Protein AF-A0A529MUC4-F1 (afdb_monomer_lite)

Foldseek 3Di:
DDDPPPPVPPDDDPVVVVVVCVVQVVVDDPVVSVVVCVVCVVVVQNDADPVPRHGVSVVCVVCVVVVVVVVVVCVVVCCVPVVVLVVVCVVQPPDPSVVVVVVVVVVVVVDDPVVVVVVCCCVPVVPPVPPD

Secondary structure (DSSP, 8-state):
------GGGSPPPHHHHHHHHHHHTTTS-HHHHHHHHHHHHHTT---EETTTTEEHHHHHHHHHHHHHHHHHHHHHHHHHHHHHHHHHHHHTTTSHHHHHHHHHHHHHHHS-HHHHHHHHHHHHHS-TTT--

Structure (mmCIF, N/CA/C/O backbone):
data_AF-A0A529MUC4-F1
#
_entry.id   AF-A0A529MUC4-F1
#
loop_
_atom_site.group_PDB
_atom_site.id
_atom_site.type_symbol
_atom_site.label_atom_id
_atom_site.label_alt_id
_atom_site.label_comp_id
_atom_site.label_asym_id
_atom_site.label_entity_id
_atom_site.label_seq_id
_atom_site.pdbx_PDB_ins_code
_atom_site.Cartn_x
_atom_site.Cartn_y
_atom_site.Cartn_z
_atom_site.occupancy
_atom_site.B_iso_or_equiv
_atom_site.auth_seq_id
_atom_site.auth_comp_id
_atom_site.auth_asym_id
_atom_site.auth_atom_id
_atom_site.pdbx_PDB_model_num
ATOM 1 N N . ASP A 1 1 ? -11.517 -17.457 -57.008 1.00 37.69 1 ASP A N 1
ATOM 2 C CA . ASP A 1 1 ? -10.315 -17.651 -56.179 1.00 37.69 1 ASP A CA 1
ATOM 3 C C . ASP A 1 1 ? -10.359 -16.834 -54.908 1.00 37.69 1 ASP A C 1
ATOM 5 O O . ASP A 1 1 ? -10.346 -15.609 -54.932 1.00 37.69 1 ASP A O 1
ATOM 9 N N . VAL A 1 2 ? -10.510 -17.554 -53.801 1.00 43.72 2 VAL A N 1
ATOM 10 C CA . VAL A 1 2 ? -10.563 -17.047 -52.429 1.00 43.72 2 VAL A CA 1
ATOM 11 C C . VAL A 1 2 ? -9.131 -16.865 -51.936 1.00 43.72 2 VAL A C 1
ATOM 13 O O . VAL A 1 2 ? -8.343 -17.803 -51.970 1.00 43.72 2 VAL A O 1
ATOM 16 N N . GLY A 1 3 ? -8.792 -15.670 -51.458 1.00 43.59 3 GLY A N 1
ATOM 17 C CA . GLY A 1 3 ? -7.466 -15.399 -50.909 1.00 43.59 3 GLY A CA 1
ATOM 18 C C . GLY A 1 3 ? -7.402 -14.052 -50.209 1.00 43.59 3 GLY A C 1
ATOM 19 O O . GLY A 1 3 ? -6.592 -13.205 -50.573 1.00 43.59 3 GLY A O 1
ATOM 20 N N . SER A 1 4 ? -8.283 -13.839 -49.228 1.00 49.62 4 SER A N 1
ATOM 21 C CA . SER A 1 4 ? -8.147 -12.747 -48.263 1.00 49.62 4 SER A CA 1
ATOM 22 C C . SER A 1 4 ? -6.755 -12.837 -47.628 1.00 49.62 4 SER A C 1
ATOM 24 O O . SER A 1 4 ? -6.507 -13.685 -46.770 1.00 49.62 4 SER A O 1
ATOM 26 N N . LYS A 1 5 ? -5.813 -12.006 -48.095 1.00 55.25 5 LYS A N 1
ATOM 27 C CA . LYS A 1 5 ? -4.517 -11.793 -47.444 1.00 55.25 5 LYS A CA 1
ATOM 28 C C . LYS A 1 5 ? -4.797 -11.109 -46.113 1.00 55.25 5 LYS A C 1
ATOM 30 O O . LYS A 1 5 ? -4.833 -9.885 -46.012 1.00 55.25 5 LYS A O 1
ATOM 35 N N . TYR A 1 6 ? -5.045 -11.930 -45.103 1.00 51.53 6 TYR A N 1
ATOM 36 C CA . TYR A 1 6 ? -5.125 -11.535 -43.710 1.00 51.53 6 TYR A CA 1
ATOM 37 C C . TYR A 1 6 ? -3.884 -10.689 -43.383 1.00 51.53 6 TYR A C 1
ATOM 39 O O . TYR A 1 6 ? -2.763 -11.191 -43.427 1.00 51.53 6 TYR A O 1
ATOM 47 N N . ARG A 1 7 ? -4.052 -9.389 -43.103 1.00 55.12 7 ARG A N 1
ATOM 48 C CA . ARG A 1 7 ? -2.927 -8.469 -42.822 1.00 55.12 7 ARG A CA 1
ATOM 49 C C . ARG A 1 7 ? -2.123 -8.887 -41.585 1.00 55.12 7 ARG A C 1
ATOM 51 O O . ARG A 1 7 ? -0.961 -8.528 -41.485 1.00 55.12 7 ARG A O 1
ATOM 58 N N . GLY A 1 8 ? -2.710 -9.698 -40.699 1.00 59.59 8 GLY A N 1
ATOM 59 C CA . GLY A 1 8 ? -2.010 -10.331 -39.576 1.00 59.59 8 GLY A CA 1
ATOM 60 C C . GLY A 1 8 ? -1.148 -11.548 -39.946 1.00 59.59 8 GLY A C 1
ATOM 61 O O . GLY A 1 8 ? -0.461 -12.069 -39.079 1.00 59.59 8 GLY A O 1
ATOM 62 N N . ALA A 1 9 ? -1.189 -12.018 -41.201 1.00 54.53 9 ALA A N 1
ATOM 63 C CA . ALA A 1 9 ? -0.358 -13.110 -41.724 1.00 54.53 9 ALA A CA 1
ATOM 64 C C . ALA A 1 9 ? 0.822 -12.608 -42.576 1.00 54.53 9 ALA A C 1
ATOM 66 O O . ALA A 1 9 ? 1.691 -13.395 -42.949 1.00 54.53 9 ALA A O 1
ATOM 67 N N . GLN A 1 10 ? 0.879 -11.305 -42.885 1.00 62.59 10 GLN A N 1
ATOM 68 C CA . GLN A 1 10 ? 2.127 -10.687 -43.321 1.00 62.59 10 GLN A CA 1
ATOM 69 C C . GLN A 1 10 ? 3.010 -10.584 -42.080 1.00 62.59 10 GLN A C 1
ATOM 71 O O . GLN A 1 10 ? 2.753 -9.766 -41.201 1.00 62.59 10 GLN A O 1
ATOM 76 N N . GLY A 1 11 ? 3.992 -11.482 -41.979 1.00 64.56 11 GLY A N 1
ATOM 77 C CA . GLY A 1 11 ? 4.996 -11.421 -40.924 1.00 64.56 11 GLY A CA 1
ATOM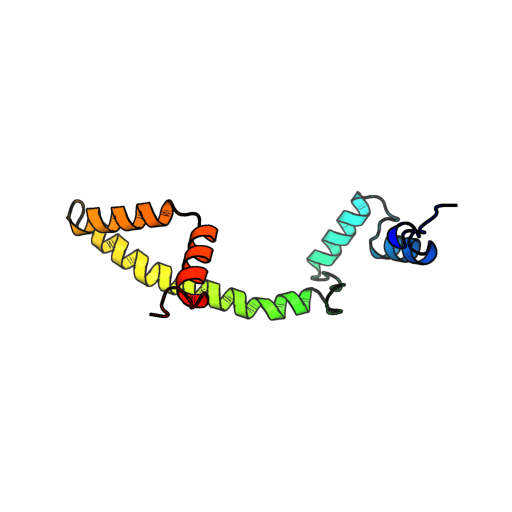 78 C C . GLY A 1 11 ? 5.606 -10.021 -40.844 1.00 64.56 11 GLY A C 1
ATOM 79 O O . GLY A 1 11 ? 5.696 -9.315 -41.851 1.00 64.56 11 GLY A O 1
ATOM 80 N N . LEU A 1 12 ? 5.990 -9.618 -39.632 1.00 70.38 12 LEU A N 1
ATOM 81 C CA . LEU A 1 12 ? 6.760 -8.395 -39.422 1.00 70.38 12 LEU A CA 1
ATOM 82 C C . LEU A 1 12 ? 7.995 -8.406 -40.337 1.00 70.38 12 LEU A C 1
ATOM 84 O O . LEU A 1 12 ? 8.560 -9.469 -40.599 1.00 70.38 12 LEU A O 1
ATOM 88 N N . ASP A 1 13 ? 8.398 -7.232 -40.822 1.00 81.75 13 ASP A N 1
ATOM 89 C CA . ASP A 1 13 ? 9.584 -7.079 -41.666 1.00 81.75 13 ASP A CA 1
ATOM 90 C C . ASP A 1 13 ? 10.796 -7.787 -41.016 1.00 81.75 13 ASP A C 1
ATOM 92 O O . ASP A 1 13 ? 11.089 -7.516 -39.846 1.00 81.75 13 ASP A O 1
ATOM 96 N N . PRO A 1 14 ? 11.493 -8.712 -41.707 1.00 81.56 14 PRO A N 1
ATOM 97 C CA . PRO A 1 14 ? 12.628 -9.436 -41.137 1.00 81.56 14 PRO A CA 1
ATOM 98 C C . PRO A 1 14 ? 13.718 -8.531 -40.548 1.00 81.56 14 PRO A C 1
ATOM 100 O O . PRO A 1 14 ? 14.375 -8.916 -39.578 1.00 81.56 14 PRO A O 1
ATOM 103 N N . GLU A 1 15 ? 13.908 -7.324 -41.087 1.00 82.06 15 GLU A N 1
ATOM 104 C CA . GLU A 1 15 ? 14.829 -6.339 -40.504 1.00 82.06 15 GLU A CA 1
ATOM 105 C C . GLU A 1 15 ? 14.322 -5.793 -39.165 1.00 82.06 15 GLU A C 1
ATOM 107 O O . GLU A 1 15 ? 15.094 -5.646 -38.212 1.00 82.06 15 GLU A O 1
ATOM 112 N N . PHE A 1 16 ? 13.015 -5.556 -39.055 1.00 79.56 16 PHE A N 1
ATOM 113 C CA . PHE A 1 16 ? 12.375 -5.141 -37.812 1.00 79.56 16 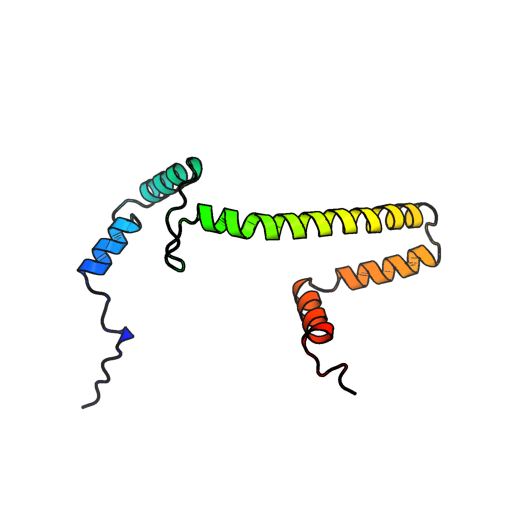PHE A CA 1
ATOM 114 C C . PHE A 1 16 ? 12.448 -6.240 -36.746 1.00 79.56 16 PHE A C 1
ATOM 116 O O . PHE A 1 16 ? 12.764 -5.947 -35.594 1.00 79.56 16 PHE A O 1
ATOM 123 N N . ILE A 1 17 ? 12.256 -7.507 -37.129 1.00 81.56 17 ILE A N 1
ATOM 124 C CA . ILE A 1 17 ? 12.414 -8.656 -36.223 1.00 81.56 17 ILE A CA 1
ATOM 125 C C . ILE A 1 17 ? 13.844 -8.716 -35.679 1.00 81.56 17 ILE A C 1
ATOM 127 O O . ILE A 1 17 ? 14.022 -8.748 -34.466 1.00 81.56 17 ILE A O 1
ATOM 131 N N . LYS A 1 18 ? 14.869 -8.631 -36.538 1.00 83.69 18 LYS A N 1
ATOM 132 C CA . LYS A 1 18 ? 16.277 -8.625 -36.096 1.00 83.69 18 LYS A CA 1
ATOM 133 C C . LYS A 1 18 ? 16.604 -7.454 -35.171 1.00 83.69 18 LYS A C 1
ATOM 135 O O . LYS A 1 18 ? 17.392 -7.594 -34.234 1.00 83.69 18 LYS A O 1
ATOM 140 N N . LYS A 1 19 ? 16.006 -6.286 -35.421 1.00 82.44 19 LYS A N 1
ATOM 141 C CA . LYS A 1 19 ? 16.155 -5.114 -34.553 1.00 82.44 19 LYS A CA 1
ATOM 142 C C . LYS A 1 19 ? 15.554 -5.372 -33.168 1.00 82.44 19 LYS A C 1
ATOM 144 O O . LYS A 1 19 ? 16.210 -5.068 -32.174 1.00 82.44 19 LYS A O 1
ATOM 149 N N . LEU A 1 20 ? 14.364 -5.971 -33.103 1.00 79.38 20 LEU A N 1
ATOM 150 C CA . LEU A 1 20 ? 13.720 -6.357 -31.845 1.00 79.38 20 LEU A CA 1
ATOM 151 C C . LEU A 1 20 ? 14.504 -7.456 -31.121 1.00 79.38 20 LEU A C 1
ATOM 153 O O . LEU A 1 20 ? 14.727 -7.344 -29.920 1.00 79.38 20 LEU A O 1
ATOM 157 N N . GLU A 1 21 ? 14.979 -8.481 -31.830 1.00 84.12 21 GLU A N 1
ATOM 158 C CA . GLU A 1 21 ? 15.791 -9.559 -31.251 1.00 84.12 21 GLU A CA 1
ATOM 159 C C . GLU A 1 21 ? 17.018 -9.007 -30.531 1.00 84.12 21 GLU A C 1
ATOM 161 O O . GLU A 1 21 ? 17.263 -9.351 -29.376 1.00 84.12 21 GLU A O 1
ATOM 166 N N . LYS A 1 22 ? 17.728 -8.071 -31.166 1.00 83.44 22 LYS A N 1
ATOM 167 C CA . LYS A 1 22 ? 18.888 -7.404 -30.571 1.00 83.44 22 LYS A CA 1
ATOM 168 C C . LYS A 1 22 ? 18.511 -6.465 -29.421 1.00 83.44 22 LYS A C 1
ATOM 170 O O . LYS A 1 22 ? 19.236 -6.388 -28.433 1.00 83.44 22 LYS A O 1
ATOM 175 N N . GLN A 1 23 ? 17.390 -5.751 -29.532 1.00 77.94 23 GLN A N 1
ATOM 176 C CA . GLN A 1 23 ? 16.906 -4.838 -28.490 1.00 77.94 23 GLN A CA 1
ATOM 177 C C . GLN A 1 23 ? 16.493 -5.584 -27.213 1.00 77.94 23 GLN A C 1
ATOM 179 O O . GLN A 1 23 ? 16.774 -5.120 -26.112 1.00 77.94 23 GLN A O 1
ATOM 184 N N . PHE A 1 24 ? 15.870 -6.755 -27.349 1.00 78.50 24 PHE A N 1
ATOM 185 C CA . PHE A 1 24 ? 15.456 -7.594 -26.223 1.00 78.50 24 PHE A CA 1
ATOM 186 C C . PHE A 1 24 ? 16.532 -8.588 -25.768 1.00 78.50 24 PHE A C 1
ATOM 188 O O . PHE A 1 24 ? 16.326 -9.299 -24.784 1.00 78.50 24 PHE A O 1
ATOM 195 N N . GLY A 1 25 ? 17.676 -8.660 -26.454 1.00 82.31 25 GLY A N 1
ATOM 196 C CA . GLY A 1 25 ? 18.724 -9.630 -26.147 1.00 82.31 25 GLY A CA 1
ATOM 197 C C . GLY A 1 25 ? 18.305 -11.077 -26.433 1.00 82.31 25 GLY A C 1
ATOM 198 O O . GLY A 1 25 ? 18.786 -11.992 -25.764 1.00 82.31 25 GLY A O 1
ATOM 199 N N . PHE A 1 26 ? 17.365 -11.294 -27.361 1.00 86.25 26 PHE A N 1
ATOM 200 C CA . PHE A 1 26 ? 16.963 -12.625 -27.836 1.00 86.25 26 PHE A CA 1
ATOM 201 C C . PHE A 1 26 ? 18.042 -13.286 -28.705 1.00 86.25 26 PHE A C 1
ATOM 203 O O . PHE A 1 26 ? 17.986 -14.491 -28.926 1.00 86.25 26 PHE A O 1
ATOM 210 N N . ASP A 1 27 ? 19.043 -12.519 -29.136 1.00 87.62 27 ASP A N 1
ATOM 211 C CA . ASP A 1 27 ? 20.260 -12.990 -29.796 1.00 87.62 27 ASP A CA 1
ATOM 212 C C . ASP A 1 27 ? 21.258 -13.669 -28.837 1.00 87.62 27 ASP A C 1
ATOM 214 O O . ASP A 1 27 ? 22.211 -14.299 -29.293 1.00 87.62 27 ASP A O 1
ATOM 218 N N . LYS A 1 28 ? 21.054 -13.560 -27.516 1.00 87.62 28 LYS A N 1
ATOM 219 C CA . LYS A 1 28 ? 21.986 -14.046 -26.487 1.00 87.62 28 LYS A CA 1
ATOM 220 C C . LYS A 1 28 ? 21.428 -15.234 -25.696 1.00 87.62 28 LYS A C 1
ATOM 222 O O . LYS A 1 28 ? 20.208 -15.371 -25.563 1.00 87.62 28 LYS A O 1
ATOM 227 N N . PRO A 1 29 ? 22.299 -16.076 -25.102 1.00 93.12 29 PRO A N 1
ATOM 228 C CA . PRO A 1 29 ? 21.876 -17.141 -24.201 1.00 93.12 29 PRO A CA 1
ATOM 229 C C . PRO A 1 29 ? 20.966 -16.624 -23.069 1.00 93.12 29 PRO A C 1
ATOM 231 O O . PRO A 1 29 ? 21.220 -15.545 -22.523 1.00 93.12 29 PRO A O 1
ATOM 234 N N . PRO A 1 30 ? 19.944 -17.393 -22.639 1.00 89.50 30 PRO A N 1
ATOM 235 C CA . PRO A 1 30 ? 18.981 -16.939 -21.632 1.00 89.50 30 PRO A CA 1
ATOM 236 C C . PRO A 1 30 ? 19.613 -16.453 -20.321 1.00 89.50 30 PRO A C 1
ATOM 238 O O . PRO A 1 30 ? 19.137 -15.485 -19.728 1.00 89.50 30 PRO A O 1
ATOM 241 N N . LEU A 1 31 ? 20.699 -17.100 -19.884 1.00 92.50 31 LEU A N 1
ATOM 242 C CA . LEU A 1 31 ? 21.418 -16.736 -18.662 1.00 92.50 31 LEU A CA 1
ATOM 243 C C . LEU A 1 31 ? 22.124 -15.383 -18.782 1.00 92.50 31 LEU A C 1
ATOM 245 O O . LEU A 1 31 ? 22.073 -14.587 -17.849 1.00 92.50 31 LEU A O 1
ATOM 249 N N . GLU A 1 32 ? 22.727 -15.089 -19.935 1.00 91.00 32 GLU A N 1
ATOM 250 C CA . GLU A 1 32 ? 23.348 -13.787 -20.185 1.00 91.00 32 GLU A CA 1
ATOM 251 C C . GLU A 1 32 ? 22.293 -12.681 -20.220 1.00 91.00 32 GLU A C 1
ATOM 253 O O . GLU A 1 32 ? 22.473 -11.641 -19.587 1.00 91.00 32 GLU A O 1
ATOM 258 N N . ARG A 1 33 ? 21.155 -12.925 -20.889 1.00 90.44 33 ARG A N 1
ATOM 259 C CA . ARG A 1 33 ? 20.011 -11.998 -20.916 1.00 90.44 33 ARG A CA 1
ATOM 260 C C . ARG A 1 33 ? 19.504 -11.685 -19.514 1.00 90.44 33 ARG A C 1
ATOM 262 O O . ARG A 1 33 ? 19.300 -10.521 -19.178 1.00 90.44 33 ARG A O 1
ATOM 269 N N . PHE A 1 34 ? 19.328 -12.715 -18.691 1.00 90.25 34 PHE A N 1
ATOM 270 C CA . PHE A 1 34 ? 18.901 -12.554 -17.306 1.00 90.25 34 PHE A CA 1
ATOM 271 C C . PHE A 1 34 ? 19.941 -11.797 -16.469 1.00 90.25 34 PHE A C 1
ATOM 273 O O . PHE A 1 34 ? 19.580 -10.888 -15.725 1.00 90.25 34 PHE A O 1
ATOM 280 N N . GLY A 1 35 ? 21.228 -12.114 -16.633 1.00 93.62 35 GLY A N 1
ATOM 281 C CA . GLY A 1 35 ? 22.322 -11.415 -15.962 1.00 93.62 35 GLY A CA 1
ATOM 282 C C . GLY A 1 35 ? 22.366 -9.925 -16.307 1.00 93.62 35 GLY A C 1
ATOM 283 O O . GLY A 1 35 ? 22.449 -9.094 -15.406 1.00 93.62 35 GLY A O 1
ATOM 284 N N . MET A 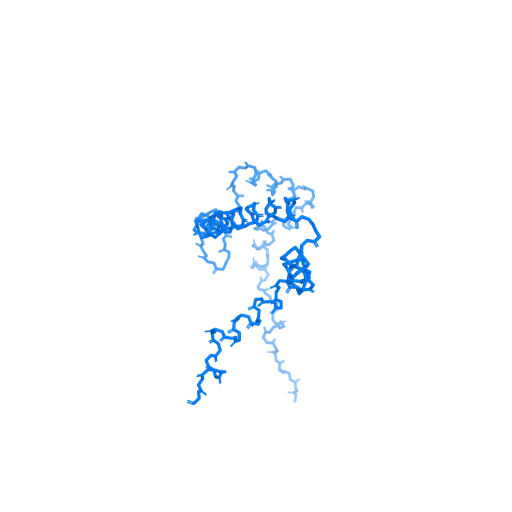1 36 ? 22.231 -9.570 -17.589 1.00 88.69 36 MET A N 1
ATOM 285 C CA . MET A 1 36 ? 22.153 -8.168 -18.021 1.00 88.69 36 MET A CA 1
ATOM 286 C C . MET A 1 36 ? 20.900 -7.468 -17.486 1.00 88.69 36 MET A C 1
ATOM 288 O O . MET A 1 36 ? 20.999 -6.337 -17.023 1.00 88.69 36 MET A O 1
ATOM 292 N N . MET A 1 37 ? 19.739 -8.133 -17.492 1.00 89.00 37 MET A N 1
ATOM 293 C CA . MET A 1 37 ? 18.509 -7.580 -16.914 1.00 89.00 37 MET A CA 1
ATOM 294 C C . MET A 1 37 ? 18.706 -7.239 -15.434 1.00 89.00 37 MET A C 1
ATOM 296 O O . MET A 1 37 ? 18.409 -6.126 -15.008 1.00 89.00 37 MET A O 1
ATOM 300 N N . LEU A 1 38 ? 19.253 -8.174 -14.655 1.00 91.62 38 LEU A N 1
ATOM 301 C CA . LEU A 1 38 ? 19.506 -7.965 -13.233 1.00 91.62 38 LEU A CA 1
ATOM 302 C C . LEU A 1 38 ? 20.518 -6.832 -13.003 1.00 91.62 38 LEU A C 1
ATOM 304 O O . LEU A 1 38 ? 20.323 -5.987 -12.133 1.00 91.62 38 LEU A O 1
ATOM 308 N N . TRP A 1 39 ? 21.576 -6.787 -13.814 1.00 92.94 39 TRP A N 1
ATOM 309 C CA . TRP A 1 39 ? 22.603 -5.748 -13.771 1.00 92.94 39 TRP A CA 1
ATOM 310 C C . TRP A 1 39 ? 22.058 -4.347 -14.061 1.00 92.94 39 TRP A C 1
ATOM 312 O O . TRP A 1 39 ? 22.476 -3.380 -13.421 1.00 92.94 39 TRP A O 1
ATOM 322 N N . ASN A 1 40 ? 21.114 -4.236 -14.995 1.00 89.06 40 ASN A N 1
ATOM 323 C CA . ASN A 1 40 ? 20.441 -2.983 -15.323 1.00 89.06 40 ASN A CA 1
ATOM 324 C C . ASN A 1 40 ? 19.485 -2.571 -14.193 1.00 89.06 40 ASN A C 1
ATOM 326 O O . ASN A 1 40 ? 19.557 -1.443 -13.711 1.00 89.06 40 ASN A O 1
ATOM 330 N N . TYR A 1 41 ? 18.695 -3.507 -13.657 1.00 89.88 41 TYR A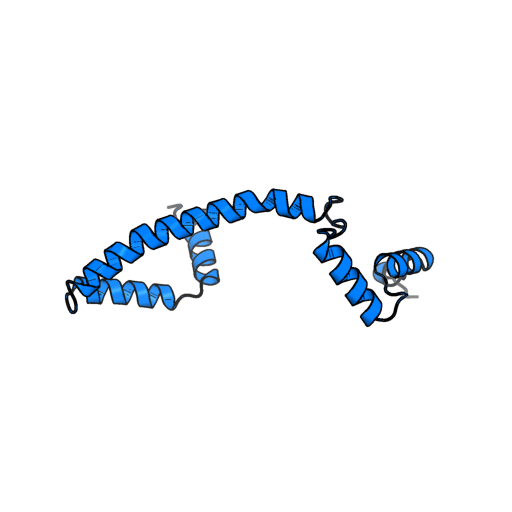 N 1
ATOM 331 C CA . TYR A 1 41 ? 17.768 -3.236 -12.551 1.00 89.88 41 TYR A CA 1
ATOM 332 C C . TYR A 1 41 ? 18.470 -2.770 -11.274 1.00 89.88 41 TYR A C 1
ATOM 334 O O . TYR A 1 41 ? 17.992 -1.847 -10.619 1.00 89.88 41 TYR A O 1
ATOM 342 N N . ILE A 1 42 ? 19.625 -3.350 -10.931 1.00 92.00 42 ILE A N 1
ATOM 343 C CA . ILE A 1 42 ? 20.418 -2.919 -9.765 1.00 92.00 42 ILE A CA 1
ATOM 344 C C . ILE A 1 42 ? 20.923 -1.475 -9.928 1.00 92.00 42 ILE A C 1
ATOM 346 O O . ILE A 1 42 ? 21.102 -0.770 -8.939 1.00 92.00 42 ILE A O 1
ATOM 350 N N . ARG A 1 43 ? 21.117 -1.006 -11.166 1.00 90.62 43 ARG A N 1
ATOM 351 C CA . ARG A 1 43 ? 21.455 0.393 -11.469 1.00 90.62 43 ARG A CA 1
ATOM 352 C C . ARG A 1 43 ? 20.248 1.298 -11.671 1.00 90.62 43 ARG A C 1
ATOM 354 O O . ARG A 1 43 ? 20.430 2.443 -12.073 1.00 90.62 43 ARG A O 1
ATOM 361 N N . PHE A 1 44 ? 19.045 0.803 -11.392 1.00 87.69 44 PHE A N 1
ATOM 362 C CA . PHE A 1 44 ? 17.791 1.508 -11.649 1.00 87.69 44 PHE A CA 1
ATOM 363 C C . PHE A 1 44 ? 17.557 1.823 -13.134 1.00 87.69 44 PHE A C 1
ATOM 365 O O . PHE A 1 44 ? 16.766 2.702 -13.466 1.00 87.69 44 PHE A O 1
ATOM 372 N N . ASP A 1 45 ? 18.207 1.087 -14.035 1.00 86.38 45 ASP A N 1
ATOM 373 C CA . ASP A 1 45 ? 17.922 1.137 -15.461 1.00 86.38 45 ASP A CA 1
ATOM 374 C C . ASP A 1 45 ? 16.873 0.073 -15.801 1.00 86.38 45 ASP A C 1
ATOM 376 O O . ASP A 1 45 ? 17.159 -1.117 -15.950 1.00 86.38 45 ASP A O 1
ATOM 380 N N . PHE A 1 46 ? 15.623 0.518 -15.863 1.00 85.69 46 PHE A N 1
ATOM 381 C CA . PHE A 1 46 ? 14.472 -0.314 -16.211 1.00 85.69 46 PHE A CA 1
ATOM 382 C C . PHE A 1 46 ? 14.117 -0.228 -17.704 1.00 85.69 46 PHE A C 1
ATOM 384 O O . PHE A 1 46 ? 13.154 -0.862 -18.138 1.00 85.69 46 PHE A O 1
ATOM 391 N N . GLY A 1 47 ? 14.876 0.549 -18.484 1.00 82.88 47 GLY A N 1
ATOM 392 C CA . GLY A 1 47 ? 14.580 0.856 -19.878 1.00 82.88 47 GLY A CA 1
ATOM 393 C C . GLY A 1 47 ? 13.368 1.773 -20.078 1.00 82.88 47 GLY A C 1
ATOM 394 O O . GLY A 1 47 ? 12.868 2.424 -19.151 1.00 82.88 47 GLY A O 1
ATOM 395 N N . ASP A 1 48 ? 12.895 1.806 -21.323 1.00 79.94 48 ASP A N 1
ATOM 396 C CA . ASP A 1 48 ? 11.812 2.675 -21.778 1.00 79.94 48 ASP A CA 1
ATOM 397 C C . ASP A 1 48 ? 10.475 1.937 -21.910 1.00 79.94 48 ASP A C 1
ATOM 399 O O . ASP A 1 48 ? 10.393 0.759 -22.270 1.00 79.94 48 ASP A O 1
ATOM 403 N N . SER A 1 49 ? 9.389 2.648 -21.618 1.00 73.88 49 SER A N 1
ATOM 404 C CA . SER A 1 49 ? 8.030 2.157 -21.792 1.00 73.88 49 SER A CA 1
ATOM 405 C C . SER A 1 49 ? 7.608 2.271 -23.254 1.00 73.88 49 SER A C 1
ATOM 407 O O . SER A 1 49 ? 7.286 3.358 -23.720 1.00 73.88 49 SER A O 1
ATOM 409 N N . TYR A 1 50 ? 7.490 1.139 -23.949 1.00 62.47 50 TYR A N 1
ATOM 410 C CA . TYR A 1 50 ? 7.008 1.076 -25.340 1.00 62.47 50 TYR A CA 1
ATOM 411 C C . TYR A 1 50 ? 5.613 1.685 -25.573 1.00 62.47 50 TYR A C 1
ATOM 413 O O . TYR A 1 50 ? 5.268 2.012 -26.701 1.00 62.47 50 TYR A O 1
ATOM 421 N N . PHE A 1 51 ? 4.787 1.795 -24.527 1.00 63.50 51 PHE A N 1
ATOM 422 C CA . PHE A 1 51 ? 3.423 2.328 -24.628 1.00 63.50 51 PHE A CA 1
ATOM 423 C C . PHE A 1 51 ? 3.326 3.827 -24.354 1.00 63.50 51 PHE A C 1
ATOM 425 O O . PHE A 1 51 ? 2.302 4.432 -24.662 1.00 63.50 51 PHE A O 1
ATOM 432 N N . ARG A 1 52 ? 4.332 4.409 -23.694 1.00 62.22 52 ARG A N 1
ATOM 433 C CA . ARG A 1 52 ? 4.294 5.807 -23.247 1.00 62.22 52 ARG A CA 1
ATOM 434 C C . ARG A 1 52 ? 5.516 6.621 -23.676 1.00 62.22 52 ARG A C 1
ATOM 436 O O . ARG A 1 52 ? 5.564 7.791 -23.323 1.00 62.22 52 ARG A O 1
ATOM 443 N N . ASP A 1 53 ? 6.476 6.017 -24.383 1.00 72.00 53 ASP A N 1
ATOM 444 C CA . ASP A 1 53 ? 7.736 6.628 -24.840 1.00 72.00 53 ASP A CA 1
ATOM 445 C C . ASP A 1 53 ? 8.486 7.406 -23.737 1.00 72.00 53 ASP A C 1
ATOM 447 O O . ASP A 1 53 ? 9.158 8.405 -23.983 1.00 72.00 53 ASP A O 1
ATOM 451 N N . ILE A 1 54 ? 8.362 6.946 -22.489 1.00 77.56 54 ILE A N 1
ATOM 452 C CA . ILE A 1 54 ? 9.043 7.499 -21.312 1.00 77.56 54 ILE A CA 1
ATOM 453 C C . ILE A 1 54 ? 9.786 6.392 -20.577 1.00 77.56 54 ILE A C 1
ATOM 455 O O . ILE A 1 54 ? 9.346 5.238 -20.583 1.00 77.56 54 ILE A O 1
ATOM 459 N N . SER A 1 55 ? 10.869 6.748 -19.884 1.00 85.31 55 SER A N 1
ATOM 460 C CA . SER A 1 55 ? 11.583 5.792 -19.039 1.00 85.31 55 SER A CA 1
ATOM 461 C C . SER A 1 55 ? 10.646 5.191 -17.986 1.00 85.31 55 SER A C 1
ATOM 463 O O . SER A 1 55 ? 9.790 5.869 -17.403 1.00 85.31 55 SER A O 1
ATOM 465 N N . VAL A 1 56 ? 10.797 3.893 -17.724 1.00 85.19 56 VAL A N 1
ATOM 466 C CA . VAL A 1 56 ? 9.969 3.176 -16.741 1.00 85.19 56 VAL A CA 1
ATOM 467 C C . VAL A 1 56 ? 10.153 3.769 -15.342 1.00 85.19 56 VAL A C 1
ATOM 469 O O . VAL A 1 56 ? 9.190 3.857 -14.583 1.00 85.19 56 VAL A O 1
ATOM 472 N N . LEU A 1 57 ? 11.356 4.253 -15.022 1.00 86.56 57 LEU A N 1
ATOM 473 C CA . LEU A 1 57 ? 11.642 4.949 -13.766 1.00 86.56 57 LEU A CA 1
ATOM 474 C C . LEU A 1 57 ? 10.759 6.198 -13.614 1.00 86.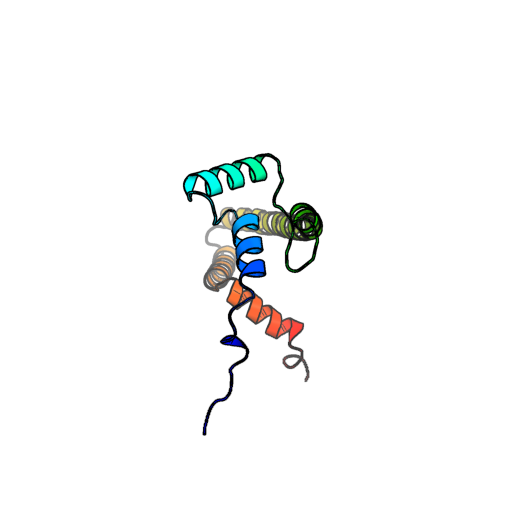56 57 LEU A C 1
ATOM 476 O O . LEU A 1 57 ? 10.106 6.364 -12.584 1.00 86.56 57 LEU A O 1
ATOM 480 N N . ASN A 1 58 ? 10.665 7.035 -14.651 1.00 86.50 58 ASN A N 1
ATOM 481 C CA . ASN A 1 58 ? 9.814 8.225 -14.617 1.00 86.50 58 ASN A CA 1
ATOM 482 C C . ASN A 1 58 ? 8.339 7.855 -14.425 1.00 86.50 58 ASN A C 1
ATOM 484 O O . ASN A 1 58 ? 7.654 8.481 -13.620 1.00 86.50 58 ASN A O 1
ATOM 488 N N . LEU A 1 59 ? 7.868 6.794 -15.089 1.00 86.81 59 LEU A N 1
ATOM 489 C CA . LEU A 1 59 ? 6.506 6.296 -14.899 1.00 86.81 59 LEU A CA 1
ATOM 490 C C . LEU A 1 59 ? 6.259 5.823 -13.456 1.00 86.81 59 LEU A C 1
ATOM 492 O O . LEU A 1 59 ? 5.201 6.099 -12.892 1.00 86.81 59 LEU A O 1
ATOM 496 N N . ILE A 1 60 ? 7.223 5.129 -12.841 1.00 88.44 60 ILE A N 1
ATOM 497 C CA . ILE A 1 60 ? 7.136 4.709 -11.435 1.00 88.44 60 ILE A CA 1
ATOM 498 C C . ILE A 1 60 ? 7.039 5.937 -10.531 1.00 88.44 60 ILE A C 1
ATOM 500 O O . ILE A 1 60 ? 6.135 6.002 -9.700 1.00 88.44 60 ILE A O 1
ATOM 504 N N . LEU A 1 61 ? 7.923 6.922 -10.709 1.00 90.31 61 LEU A N 1
ATOM 505 C CA . LEU A 1 61 ? 7.914 8.157 -9.920 1.00 90.31 61 LEU A CA 1
ATOM 506 C C . LEU A 1 61 ? 6.613 8.942 -10.081 1.00 90.31 61 LEU A C 1
ATOM 508 O O . LEU A 1 61 ? 6.128 9.507 -9.109 1.00 90.31 61 LEU A O 1
ATOM 512 N N . GLU A 1 62 ? 6.010 8.942 -11.265 1.00 90.75 62 GLU A N 1
ATOM 513 C CA . GLU A 1 62 ? 4.729 9.606 -11.507 1.00 90.75 62 GLU A CA 1
ATOM 514 C C . GLU A 1 62 ? 3.572 8.934 -10.744 1.00 90.75 62 GLU A C 1
ATOM 516 O O . GLU A 1 62 ? 2.685 9.608 -10.219 1.00 90.75 62 GLU A O 1
ATOM 521 N N . LYS A 1 63 ? 3.563 7.597 -10.647 1.00 90.50 63 LYS A N 1
ATOM 522 C CA . LYS A 1 63 ? 2.491 6.836 -9.969 1.00 90.50 63 LYS A CA 1
ATOM 523 C C . LYS A 1 63 ? 2.735 6.625 -8.472 1.00 90.50 63 LYS A C 1
ATOM 525 O O . LYS A 1 63 ? 1.798 6.309 -7.730 1.00 90.50 63 LYS A O 1
ATOM 530 N N . MET A 1 64 ? 3.969 6.810 -8.014 1.00 94.56 64 MET A N 1
ATOM 531 C CA . MET A 1 64 ? 4.372 6.587 -6.628 1.00 94.56 64 MET A CA 1
ATOM 532 C C . MET A 1 64 ? 3.624 7.491 -5.625 1.00 94.56 64 MET A C 1
ATOM 534 O O . MET A 1 64 ? 3.098 6.937 -4.658 1.00 94.56 64 MET A O 1
ATOM 538 N N . PRO A 1 65 ? 3.463 8.818 -5.831 1.00 94.19 65 PRO A N 1
ATOM 539 C CA . PRO A 1 65 ? 2.741 9.685 -4.895 1.00 94.19 65 PRO A CA 1
ATOM 540 C C . PRO A 1 65 ? 1.288 9.262 -4.678 1.00 94.19 65 PRO A C 1
ATOM 542 O O . PRO A 1 65 ? 0.800 9.265 -3.548 1.00 94.19 65 PRO A O 1
ATOM 545 N N . VAL A 1 66 ? 0.609 8.838 -5.748 1.00 95.19 66 VAL A N 1
ATOM 546 C CA . VAL A 1 66 ? -0.774 8.348 -5.670 1.00 95.19 66 VAL A CA 1
ATOM 547 C C . VAL A 1 66 ? -0.834 7.108 -4.781 1.00 95.19 66 VAL A C 1
ATOM 549 O O . VAL A 1 66 ? -1.621 7.061 -3.839 1.00 95.19 66 VAL A O 1
ATOM 552 N N . SER A 1 67 ? 0.062 6.147 -5.009 1.00 95.88 67 SER A N 1
ATOM 553 C CA . SER A 1 67 ? 0.106 4.899 -4.238 1.00 95.88 67 SER A CA 1
ATOM 554 C C . SER A 1 67 ? 0.443 5.141 -2.763 1.00 95.88 67 SER A C 1
ATOM 556 O O . SER A 1 67 ? -0.223 4.599 -1.882 1.00 95.88 67 SER A O 1
ATOM 558 N N . ILE A 1 68 ? 1.434 5.997 -2.486 1.00 96.88 68 ILE A N 1
ATOM 559 C CA . ILE A 1 68 ? 1.834 6.365 -1.121 1.00 96.88 68 ILE A CA 1
ATOM 560 C C . ILE A 1 68 ? 0.688 7.059 -0.392 1.00 96.88 68 ILE A C 1
ATOM 562 O O . ILE A 1 68 ? 0.405 6.705 0.748 1.00 96.88 68 ILE A O 1
ATOM 566 N N . SER A 1 69 ? 0.009 8.018 -1.027 1.00 96.69 69 SER A N 1
ATOM 567 C CA . SER A 1 69 ? -1.091 8.742 -0.383 1.00 96.69 69 SER A CA 1
ATOM 568 C C . SER A 1 69 ? -2.234 7.805 0.017 1.00 96.69 69 SER A C 1
ATOM 570 O O . SER A 1 69 ? -2.692 7.853 1.157 1.00 96.69 69 SER A O 1
ATOM 572 N N . ILE A 1 70 ? -2.639 6.895 -0.875 1.00 96.44 70 ILE A N 1
ATOM 573 C CA . ILE A 1 70 ? -3.678 5.897 -0.599 1.00 96.44 70 ILE A CA 1
ATOM 574 C C . ILE A 1 70 ? -3.228 4.962 0.527 1.00 96.44 70 ILE A C 1
ATOM 576 O O . ILE A 1 70 ? -3.969 4.757 1.486 1.00 96.44 70 ILE A O 1
ATOM 580 N N . GLY A 1 71 ? -2.004 4.434 0.452 1.00 96.00 71 GLY A N 1
ATOM 581 C CA . GLY A 1 71 ? -1.456 3.554 1.484 1.00 96.00 71 GLY A CA 1
ATOM 582 C C . GLY A 1 71 ? -1.369 4.231 2.853 1.00 96.00 71 GLY A C 1
ATOM 583 O O . GLY A 1 71 ? -1.720 3.623 3.865 1.00 96.00 71 GLY A O 1
ATOM 584 N N . LEU A 1 72 ? -0.974 5.505 2.891 1.00 97.75 72 LEU A N 1
ATOM 585 C CA . LEU A 1 72 ? -0.897 6.295 4.116 1.00 97.75 72 LEU A CA 1
ATOM 586 C C . LEU A 1 72 ? -2.285 6.499 4.728 1.00 97.75 72 LEU A C 1
ATOM 588 O O . LEU A 1 72 ? -2.462 6.241 5.916 1.00 97.75 72 LEU A O 1
ATOM 592 N N . TRP A 1 73 ? -3.280 6.896 3.931 1.00 97.06 73 TRP A N 1
ATOM 593 C CA . TRP A 1 73 ? -4.652 7.074 4.414 1.00 97.06 73 TRP A CA 1
ATOM 594 C C . TRP A 1 73 ? -5.276 5.769 4.898 1.00 97.06 73 TRP A C 1
ATOM 596 O O . TRP A 1 73 ? -5.870 5.748 5.975 1.00 97.06 73 TRP A O 1
ATOM 606 N N . ILE A 1 74 ? -5.096 4.671 4.157 1.00 96.62 74 ILE A N 1
ATOM 607 C CA . ILE A 1 74 ? -5.549 3.342 4.582 1.00 96.62 74 ILE A CA 1
ATOM 608 C C . ILE A 1 74 ? -4.903 2.975 5.913 1.00 96.62 74 ILE A C 1
ATOM 610 O O . ILE A 1 74 ? -5.607 2.555 6.826 1.00 96.62 74 ILE A O 1
ATOM 614 N N . THR A 1 75 ? -3.590 3.164 6.051 1.00 97.19 75 THR A N 1
ATOM 615 C CA . THR A 1 75 ? -2.867 2.855 7.290 1.00 97.19 75 THR A CA 1
ATOM 616 C C . THR A 1 75 ? -3.402 3.690 8.449 1.00 97.19 75 THR A C 1
ATOM 618 O O . THR A 1 75 ? -3.802 3.138 9.470 1.00 97.19 75 THR A O 1
ATOM 621 N N . LEU A 1 76 ? -3.492 5.011 8.289 1.00 97.88 76 LEU A N 1
ATOM 622 C CA . LEU A 1 76 ? -3.970 5.904 9.343 1.00 97.88 76 LEU A CA 1
ATOM 623 C C . LEU A 1 76 ? -5.394 5.558 9.783 1.00 97.88 76 LEU A C 1
ATOM 625 O O . LEU A 1 76 ? -5.629 5.359 10.972 1.00 97.88 76 LEU A O 1
ATOM 629 N N . LEU A 1 77 ? -6.331 5.427 8.840 1.00 97.38 77 LEU A N 1
ATOM 630 C CA . LEU A 1 77 ? -7.724 5.104 9.150 1.00 97.38 77 LEU A CA 1
ATOM 631 C C . LEU A 1 77 ? -7.863 3.704 9.753 1.00 97.38 77 LEU A C 1
ATOM 633 O O . LEU A 1 77 ? -8.594 3.529 10.726 1.00 97.38 77 LEU A O 1
ATOM 637 N N . SER A 1 78 ? -7.130 2.718 9.230 1.00 96.12 78 SER A N 1
ATOM 638 C CA . SER A 1 78 ? -7.176 1.348 9.746 1.00 96.12 78 SER A CA 1
ATOM 639 C C . SER A 1 78 ? -6.727 1.294 11.196 1.00 96.12 78 SER A C 1
ATOM 641 O O . SER A 1 78 ? -7.414 0.689 12.011 1.00 96.12 78 SER A O 1
ATOM 643 N N . TYR A 1 79 ? -5.620 1.948 11.547 1.00 97.25 79 TYR A N 1
ATOM 644 C CA . TYR A 1 79 ? -5.126 1.964 12.924 1.00 97.25 79 TYR A CA 1
ATOM 645 C C . TYR A 1 79 ? -6.040 2.783 13.836 1.00 97.25 79 TYR A C 1
ATOM 647 O O . TYR A 1 79 ? -6.380 2.326 14.926 1.00 97.25 79 TYR A O 1
ATOM 655 N N . LEU A 1 80 ? -6.493 3.951 13.372 1.00 97.69 80 LEU A N 1
ATOM 656 C CA . LEU A 1 80 ? -7.370 4.835 14.136 1.00 97.69 80 LEU A CA 1
ATOM 657 C C . LEU A 1 80 ? -8.712 4.178 14.477 1.00 97.69 80 LEU A C 1
ATOM 659 O O . LEU A 1 80 ? -9.257 4.440 15.542 1.00 97.69 80 LEU A O 1
ATOM 663 N N . ILE A 1 81 ? -9.242 3.328 13.598 1.00 95.94 81 ILE A N 1
ATOM 664 C CA . ILE A 1 81 ? -10.516 2.635 13.818 1.00 95.94 81 ILE A CA 1
ATOM 665 C C . ILE A 1 81 ? -10.289 1.293 14.523 1.00 95.94 81 ILE A C 1
ATOM 667 O O . ILE A 1 81 ? -10.945 0.996 15.521 1.00 95.94 81 ILE A O 1
ATOM 671 N N . SER A 1 82 ? -9.349 0.482 14.034 1.00 94.69 82 SER A N 1
ATOM 672 C CA . SER A 1 82 ? -9.184 -0.903 14.489 1.00 94.69 82 SER A CA 1
ATOM 673 C C . SER A 1 82 ? -8.581 -0.998 15.884 1.00 94.69 82 SER A C 1
ATOM 675 O O . SER A 1 82 ? -8.976 -1.885 16.635 1.00 94.69 82 SER A O 1
ATOM 677 N N . ILE A 1 83 ? -7.662 -0.100 16.269 1.00 96.38 83 ILE A N 1
ATOM 678 C CA . ILE A 1 83 ? -7.048 -0.148 17.605 1.00 96.38 83 ILE A CA 1
ATOM 679 C C . ILE A 1 83 ? -8.078 0.170 18.697 1.00 96.38 83 ILE A C 1
ATOM 681 O O . ILE A 1 83 ? -8.255 -0.669 19.580 1.00 96.38 83 ILE A O 1
ATOM 685 N N . PRO A 1 84 ? -8.807 1.305 18.667 1.00 94.88 84 PRO A N 1
ATOM 686 C CA . PRO A 1 84 ? -9.816 1.586 19.687 1.00 94.88 84 PRO A CA 1
ATOM 687 C C . PRO A 1 84 ? -10.937 0.550 19.701 1.00 94.88 84 PRO A C 1
ATOM 689 O O . PRO A 1 84 ? -11.391 0.160 20.776 1.00 94.88 84 PRO A O 1
ATOM 692 N N . LEU A 1 85 ? -11.358 0.072 18.523 1.00 94.00 85 LEU A N 1
ATOM 693 C CA . LEU A 1 85 ? -12.351 -0.992 18.417 1.00 94.00 85 LEU A CA 1
ATOM 694 C C . LEU A 1 85 ? -11.845 -2.278 19.083 1.00 94.00 85 LEU A C 1
ATOM 696 O O . LEU A 1 85 ? -12.553 -2.849 19.905 1.00 94.00 85 LEU A O 1
ATOM 700 N N . GLY A 1 86 ? -10.614 -2.698 18.787 1.00 93.44 86 GLY A N 1
ATOM 701 C CA . GLY A 1 86 ? -9.988 -3.881 19.378 1.00 93.44 86 GLY A CA 1
ATOM 702 C C . GLY A 1 86 ? -9.830 -3.771 20.894 1.00 93.44 86 GLY A C 1
ATOM 703 O O . GLY A 1 86 ? -10.218 -4.689 21.613 1.00 93.44 86 GLY A O 1
ATOM 704 N N . ILE A 1 87 ? -9.352 -2.625 21.395 1.00 95.00 87 ILE A N 1
ATOM 705 C CA . ILE A 1 87 ? -9.235 -2.361 22.839 1.00 95.00 87 ILE A CA 1
ATOM 706 C C . ILE A 1 87 ? -10.611 -2.445 23.504 1.00 95.00 87 ILE A C 1
ATOM 708 O O . ILE A 1 87 ? -10.770 -3.128 24.512 1.00 95.00 87 ILE A O 1
ATOM 712 N N . ARG A 1 88 ? -11.625 -1.778 22.941 1.00 93.25 88 ARG A N 1
ATOM 713 C CA . ARG A 1 88 ? -12.972 -1.763 23.520 1.00 93.25 88 ARG A CA 1
ATOM 714 C C . ARG A 1 88 ? -13.597 -3.156 23.558 1.00 93.25 88 ARG A C 1
ATOM 716 O O . ARG A 1 88 ? -14.247 -3.482 24.546 1.00 93.25 88 ARG A O 1
ATOM 723 N N . LYS A 1 89 ? -13.381 -3.968 22.521 1.00 93.31 89 LYS A N 1
ATOM 724 C CA . LYS A 1 89 ? -13.837 -5.363 22.483 1.00 93.31 89 LYS A CA 1
ATOM 725 C C . LYS A 1 89 ? -13.142 -6.216 23.539 1.00 93.31 89 LYS A C 1
ATOM 727 O O . LYS A 1 89 ? -13.828 -6.904 24.274 1.00 93.31 89 LYS A O 1
ATOM 732 N N . ALA A 1 90 ? -11.824 -6.082 23.696 1.00 91.88 90 ALA A N 1
ATOM 733 C CA . ALA A 1 90 ? -11.074 -6.819 24.715 1.00 91.88 90 ALA A CA 1
ATOM 734 C C . ALA A 1 90 ? -11.477 -6.445 26.155 1.00 91.88 90 ALA A C 1
ATOM 736 O O . ALA A 1 90 ? -11.503 -7.299 27.034 1.00 91.88 90 ALA A O 1
ATOM 737 N N . VAL A 1 91 ? -11.797 -5.171 26.410 1.00 93.81 91 VAL A N 1
ATOM 738 C CA . VAL A 1 91 ? -12.248 -4.709 27.736 1.00 93.81 91 VAL A CA 1
ATOM 739 C C . VAL A 1 91 ? -13.687 -5.145 28.039 1.00 93.81 91 VAL A C 1
ATOM 741 O O . VAL A 1 91 ? -14.019 -5.393 29.194 1.00 93.81 91 VAL A O 1
ATOM 744 N N . GLN A 1 92 ? -14.550 -5.214 27.022 1.00 89.88 92 GLN A N 1
ATOM 745 C CA . GLN A 1 92 ? -15.967 -5.582 27.141 1.00 89.88 92 GLN A CA 1
ATOM 746 C C . GLN A 1 92 ? -16.242 -6.945 26.493 1.00 89.88 92 GLN A C 1
ATOM 748 O O . GLN A 1 92 ? -17.234 -7.105 25.775 1.00 89.88 92 GLN A O 1
ATOM 753 N N . ASP A 1 93 ? -15.346 -7.901 26.717 1.00 87.12 93 ASP A N 1
ATOM 754 C CA . ASP A 1 93 ? -15.421 -9.237 26.127 1.00 87.12 93 ASP A CA 1
ATOM 755 C C . ASP A 1 93 ? -16.748 -9.927 26.486 1.00 87.12 93 ASP A C 1
ATOM 757 O O . ASP A 1 93 ? -17.236 -9.824 27.616 1.00 87.12 93 ASP A O 1
ATOM 761 N N . GLY A 1 94 ? -17.394 -10.551 25.497 1.00 87.50 94 GLY A N 1
ATOM 762 C CA . GLY A 1 94 ? -18.701 -11.196 25.671 1.00 87.50 94 GLY A CA 1
ATOM 763 C C . GLY A 1 94 ? -19.896 -10.238 25.789 1.00 87.50 94 GLY A C 1
ATOM 764 O O . GLY A 1 94 ? -21.031 -10.686 25.967 1.00 87.50 94 GLY A O 1
ATOM 765 N N . SER A 1 95 ? -19.688 -8.923 25.669 1.00 93.12 95 SER A N 1
ATOM 766 C CA . SER A 1 95 ? -20.783 -7.948 25.604 1.00 93.12 95 SER A CA 1
ATOM 767 C C . SER A 1 95 ? -21.549 -8.015 24.277 1.00 93.12 95 SER A C 1
ATOM 769 O O . SER A 1 95 ? -21.047 -8.474 23.250 1.00 93.12 95 SER A O 1
ATOM 771 N N . THR A 1 96 ? -22.767 -7.468 24.252 1.00 91.88 96 THR A N 1
ATOM 772 C CA . THR A 1 96 ? -23.551 -7.338 23.009 1.00 91.88 96 THR A CA 1
ATOM 773 C C . THR A 1 96 ? -22.820 -6.523 21.938 1.00 91.88 96 THR A C 1
ATOM 775 O O . THR A 1 96 ? -22.967 -6.805 20.750 1.00 91.88 96 THR A O 1
ATOM 778 N N . PHE A 1 97 ? -22.005 -5.544 22.345 1.00 91.50 97 PHE A N 1
ATOM 779 C CA . PHE A 1 97 ? -21.152 -4.768 21.448 1.00 91.50 97 PHE A CA 1
ATOM 780 C C . PHE A 1 97 ? -20.087 -5.643 20.777 1.00 91.50 97 PHE A C 1
ATOM 782 O O . PHE A 1 97 ? -19.898 -5.563 19.561 1.00 91.50 97 PHE A O 1
ATOM 789 N N . ASP A 1 98 ? -19.411 -6.493 21.548 1.00 92.31 98 ASP A N 1
ATOM 790 C CA . ASP A 1 98 ? -18.408 -7.417 21.026 1.00 92.31 98 ASP A CA 1
ATOM 791 C C . ASP A 1 98 ? -19.026 -8.403 20.019 1.00 92.31 98 ASP A C 1
ATOM 793 O O . ASP A 1 98 ? -18.561 -8.492 18.881 1.00 92.31 98 ASP A O 1
ATOM 797 N N . VAL A 1 99 ? -20.155 -9.032 20.363 1.00 92.88 99 VAL A N 1
ATOM 798 C CA . VAL A 1 99 ? -20.854 -9.983 19.479 1.00 92.88 99 VAL A CA 1
ATOM 799 C C . VAL A 1 99 ? -21.281 -9.333 18.156 1.00 92.88 99 VAL A C 1
ATOM 801 O O . VAL A 1 99 ? -20.977 -9.859 17.083 1.00 92.88 99 VAL A O 1
ATOM 804 N N . TRP A 1 100 ? -21.942 -8.171 18.203 1.00 94.50 100 TRP A N 1
ATOM 805 C CA . TRP A 1 100 ? -22.398 -7.480 16.990 1.00 94.50 100 TRP A CA 1
ATOM 806 C C . TRP A 1 100 ? -21.240 -7.007 16.114 1.00 94.50 100 TRP A C 1
ATOM 808 O O . TRP A 1 100 ? -21.243 -7.235 14.904 1.00 94.50 100 TRP A O 1
ATOM 818 N N . THR A 1 101 ? -20.229 -6.369 16.708 1.00 93.44 101 THR A N 1
ATOM 819 C CA . THR A 1 101 ? -19.069 -5.885 15.946 1.00 93.44 101 THR A CA 1
ATOM 820 C C . THR A 1 101 ? -18.257 -7.040 15.367 1.00 93.44 101 THR A C 1
ATOM 822 O O . THR A 1 101 ? -17.762 -6.929 14.250 1.00 93.44 101 THR A O 1
ATOM 825 N N . SER A 1 102 ? -18.138 -8.165 16.078 1.00 92.75 102 SER A N 1
ATOM 826 C CA . SER A 1 102 ? -17.535 -9.399 15.561 1.00 92.75 102 SER A CA 1
ATOM 827 C C . SER A 1 102 ? -18.298 -9.931 14.354 1.00 92.75 102 SER A C 1
ATOM 829 O O . SER A 1 102 ? -17.677 -10.226 13.337 1.00 92.75 102 SER A O 1
ATOM 831 N N . GLY A 1 103 ? -19.632 -9.974 14.418 1.00 94.50 103 GLY A N 1
ATOM 832 C CA . GLY A 1 103 ? -20.471 -10.374 13.287 1.00 94.50 103 GLY A CA 1
ATOM 833 C C . GLY A 1 103 ? -20.233 -9.514 12.044 1.00 94.50 103 GLY A C 1
ATOM 834 O O . GLY A 1 103 ? -19.981 -10.050 10.966 1.00 94.50 103 GLY A O 1
ATOM 835 N N . VAL A 1 104 ? -20.227 -8.185 12.195 1.00 93.69 104 VAL A N 1
ATOM 836 C CA . VAL A 1 104 ? -19.951 -7.253 11.085 1.00 93.69 104 VAL A CA 1
ATOM 837 C C . VAL A 1 104 ? -18.557 -7.476 10.496 1.00 93.69 104 VAL A C 1
ATOM 839 O O . VAL A 1 104 ? -18.411 -7.532 9.275 1.00 93.69 104 VAL A O 1
ATOM 842 N N . VAL A 1 105 ? -17.537 -7.646 11.343 1.00 92.94 105 VAL A N 1
ATOM 843 C CA . VAL A 1 105 ? -16.160 -7.907 10.894 1.00 92.94 105 VAL A CA 1
ATOM 844 C C . VAL A 1 105 ? -16.074 -9.219 10.116 1.00 92.94 105 VAL A C 1
ATOM 846 O O . VAL A 1 105 ? -15.475 -9.239 9.046 1.00 92.94 105 VAL A O 1
ATOM 849 N N . ILE A 1 106 ? -16.703 -10.293 10.602 1.00 94.12 106 ILE A N 1
ATOM 850 C CA . ILE A 1 106 ? -16.713 -11.603 9.934 1.00 94.12 106 ILE A CA 1
ATOM 851 C C . ILE A 1 106 ? -17.376 -11.510 8.558 1.00 94.12 106 ILE A C 1
ATOM 853 O O . ILE A 1 106 ? -16.819 -12.006 7.581 1.00 94.12 106 ILE A O 1
ATOM 857 N N . VAL A 1 107 ? -18.532 -10.846 8.462 1.00 93.44 107 VAL A N 1
ATOM 858 C CA . VAL A 1 107 ? -19.223 -10.641 7.180 1.00 93.44 107 VAL A CA 1
ATOM 859 C C . VAL A 1 107 ? -18.345 -9.848 6.215 1.00 93.44 107 VAL A C 1
ATOM 861 O O . VAL A 1 107 ? -18.192 -10.252 5.066 1.00 93.44 107 VAL A O 1
ATOM 864 N N . GLY A 1 108 ? -17.720 -8.763 6.679 1.00 90.50 108 GLY A N 1
ATOM 865 C CA . GLY A 1 108 ? -16.792 -7.979 5.863 1.00 90.50 108 GLY A CA 1
ATOM 866 C C . GLY A 1 108 ? -15.599 -8.801 5.367 1.00 90.50 108 GLY A C 1
ATOM 867 O O . GLY A 1 108 ? -15.208 -8.671 4.211 1.00 90.50 108 GLY A O 1
ATOM 868 N N . TYR A 1 109 ? -15.062 -9.690 6.206 1.00 90.06 109 TYR A N 1
ATOM 869 C CA . TYR A 1 109 ? -13.938 -10.564 5.857 1.00 90.06 109 TYR A CA 1
ATOM 870 C C . TYR A 1 109 ? -14.316 -11.686 4.882 1.00 90.06 109 TYR A C 1
ATOM 872 O O . TYR A 1 109 ? -13.472 -12.164 4.127 1.00 90.06 109 TYR A O 1
ATOM 880 N N . ALA A 1 110 ? -15.581 -12.113 4.888 1.00 94.25 110 ALA A N 1
ATOM 881 C CA . ALA A 1 110 ? -16.085 -13.144 3.988 1.00 94.25 110 ALA A CA 1
ATOM 882 C C . ALA A 1 110 ? -16.232 -12.653 2.538 1.00 94.25 110 ALA A C 1
ATOM 884 O O . ALA A 1 110 ? -16.258 -13.468 1.615 1.00 94.25 110 ALA A O 1
ATOM 885 N N . ILE A 1 111 ? -16.331 -11.337 2.320 1.00 92.94 111 ILE A N 1
ATOM 886 C CA . ILE A 1 111 ? -16.489 -10.749 0.988 1.00 92.94 111 ILE A CA 1
ATOM 887 C C . ILE A 1 111 ? -15.102 -10.523 0.367 1.00 92.94 111 ILE A C 1
ATOM 889 O O . ILE A 1 111 ? -14.298 -9.767 0.915 1.00 92.94 111 ILE A O 1
ATOM 893 N N . PRO A 1 112 ? -14.799 -11.097 -0.813 1.00 94.00 112 PRO A N 1
ATOM 894 C CA . PRO A 1 112 ? -13.540 -10.811 -1.489 1.00 94.00 112 PRO A CA 1
ATOM 895 C C . PRO A 1 112 ? -13.445 -9.330 -1.877 1.00 94.00 112 PRO A C 1
ATOM 897 O O . PRO A 1 112 ? -14.389 -8.757 -2.425 1.00 94.00 112 PRO A O 1
ATOM 900 N N . GLY A 1 113 ? -12.283 -8.711 -1.647 1.00 90.88 113 GLY A N 1
ATOM 901 C CA . GLY A 1 113 ? -12.114 -7.258 -1.783 1.00 90.88 113 GLY A CA 1
ATOM 902 C C . GLY A 1 113 ? -12.488 -6.692 -3.158 1.00 90.88 113 GLY A C 1
ATOM 903 O O . GLY A 1 113 ? -13.047 -5.602 -3.238 1.00 90.88 113 GLY A O 1
ATOM 904 N N . PHE A 1 114 ? -12.260 -7.441 -4.243 1.00 93.94 114 PHE A N 1
ATOM 905 C CA . PHE A 1 114 ? -12.667 -6.998 -5.580 1.00 93.94 114 PHE A CA 1
ATOM 906 C C . PHE A 1 114 ? -14.194 -6.991 -5.763 1.00 93.94 114 PHE A C 1
ATOM 908 O O . PHE A 1 114 ? -14.710 -6.072 -6.393 1.00 93.94 114 PHE A O 1
ATOM 915 N N . LEU A 1 115 ? -14.929 -7.959 -5.188 1.00 94.62 115 LEU A N 1
ATOM 916 C CA . LEU A 1 115 ? -16.398 -7.944 -5.205 1.00 94.62 115 LEU A CA 1
ATOM 917 C C . LEU A 1 115 ? -16.919 -6.769 -4.393 1.00 94.62 115 LEU A C 1
ATOM 919 O O . LEU A 1 115 ? -17.841 -6.091 -4.834 1.00 94.62 115 LEU A O 1
ATOM 923 N N . PHE A 1 116 ? -16.314 -6.512 -3.232 1.00 91.19 116 PHE A N 1
ATOM 924 C CA . PHE A 1 116 ? -16.677 -5.361 -2.417 1.00 91.19 116 PHE A CA 1
ATOM 925 C C . PHE A 1 116 ? -16.450 -4.052 -3.183 1.00 91.19 116 PHE A C 1
ATOM 927 O O . PHE A 1 116 ? -17.336 -3.207 -3.228 1.00 91.19 116 PHE A O 1
ATOM 934 N N . GLY A 1 117 ? -15.318 -3.920 -3.880 1.00 91.75 117 GLY A N 1
ATOM 935 C CA . GLY A 1 117 ? -15.043 -2.779 -4.756 1.00 91.75 117 GLY A CA 1
ATOM 936 C C . GLY A 1 117 ? -16.076 -2.614 -5.875 1.00 91.75 117 GLY A C 1
ATOM 937 O O . GLY A 1 117 ? -16.555 -1.505 -6.100 1.00 91.75 117 GLY A O 1
ATOM 938 N N . ILE A 1 118 ? -16.474 -3.704 -6.538 1.00 92.06 118 ILE A N 1
ATOM 939 C CA . ILE A 1 118 ? -17.539 -3.677 -7.553 1.00 92.06 118 ILE A CA 1
ATOM 940 C C . ILE A 1 118 ? -18.871 -3.244 -6.932 1.00 92.06 118 ILE A C 1
ATOM 942 O O . ILE A 1 118 ? -19.542 -2.384 -7.494 1.00 92.06 118 ILE A O 1
ATOM 946 N N . LEU A 1 119 ? -19.238 -3.783 -5.767 1.00 90.50 119 LEU A N 1
ATOM 947 C CA . LEU A 1 119 ? -20.457 -3.408 -5.048 1.00 90.50 119 LEU A CA 1
ATOM 948 C C . LEU A 1 119 ? -20.472 -1.911 -4.710 1.00 90.50 119 LEU A C 1
ATOM 950 O O . LEU A 1 119 ? -21.471 -1.241 -4.961 1.00 90.50 119 LEU A O 1
ATOM 954 N N . LEU A 1 120 ? -19.357 -1.370 -4.212 1.00 90.19 120 LEU A N 1
ATOM 955 C CA . LEU A 1 120 ? -19.219 0.062 -3.945 1.00 90.19 120 LEU A CA 1
ATOM 956 C C . LEU A 1 120 ? -19.318 0.895 -5.230 1.00 90.19 120 LEU A C 1
ATOM 958 O O . LEU A 1 120 ? -20.000 1.916 -5.232 1.00 90.19 120 LEU A O 1
ATOM 962 N N . MET A 1 121 ? -18.687 0.471 -6.331 1.00 90.25 121 MET A N 1
ATOM 963 C CA . MET A 1 121 ? -18.817 1.167 -7.617 1.00 90.25 121 MET A CA 1
ATOM 964 C C . MET A 1 121 ? -20.265 1.187 -8.107 1.00 90.25 121 MET A C 1
ATOM 966 O O . MET A 1 121 ? -20.749 2.234 -8.520 1.00 90.25 121 MET A O 1
ATOM 970 N N . VAL A 1 122 ? -20.978 0.064 -8.040 1.00 87.56 122 VAL A N 1
ATOM 971 C CA . VAL A 1 122 ? -22.389 0.007 -8.446 1.00 87.56 122 VAL A CA 1
ATOM 972 C C . VAL A 1 122 ? -23.242 0.930 -7.573 1.00 87.56 122 VAL A C 1
ATOM 974 O O . VAL A 1 122 ? -24.060 1.676 -8.104 1.00 87.56 122 VAL A O 1
ATOM 977 N N . LEU A 1 123 ? -23.014 0.930 -6.256 1.00 87.00 123 LEU A N 1
ATOM 978 C CA . LEU A 1 123 ? -23.798 1.711 -5.301 1.00 87.00 123 LEU A CA 1
ATOM 979 C C . LEU A 1 123 ? -23.545 3.225 -5.392 1.00 87.00 123 LEU A C 1
ATOM 981 O O . LEU A 1 123 ? -24.488 4.001 -5.274 1.00 87.00 123 LEU A O 1
ATOM 985 N N . PHE A 1 124 ? -22.289 3.645 -5.575 1.00 86.50 124 PHE A N 1
ATOM 986 C CA . PHE A 1 124 ? -21.886 5.056 -5.496 1.00 86.50 124 PHE A CA 1
ATOM 987 C C . PHE A 1 124 ? -21.567 5.704 -6.848 1.00 86.50 124 PHE A C 1
ATOM 989 O O . PHE A 1 124 ? -21.693 6.918 -6.973 1.00 86.50 124 PHE A O 1
ATOM 996 N N . ALA A 1 125 ? 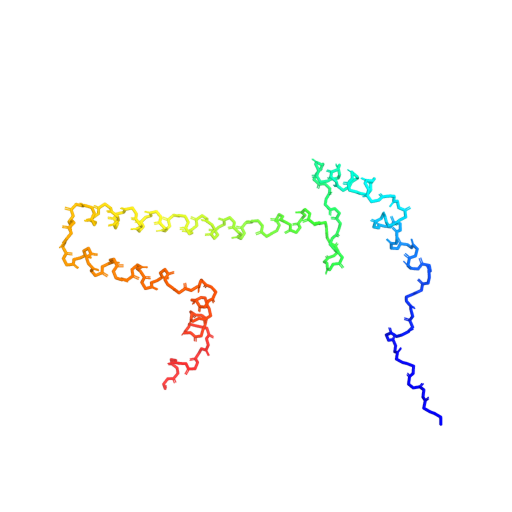-21.144 4.931 -7.851 1.00 83.94 125 ALA A N 1
ATOM 997 C CA . ALA A 1 125 ? -20.746 5.443 -9.167 1.00 83.94 125 ALA A CA 1
ATOM 998 C C . ALA A 1 125 ? -21.727 5.071 -10.294 1.00 83.94 125 ALA A C 1
ATOM 1000 O O . ALA A 1 125 ? -21.708 5.710 -11.342 1.00 83.94 125 ALA A O 1
ATOM 1001 N N . GLY A 1 126 ? -22.581 4.058 -10.098 1.00 70.88 126 GLY A N 1
ATOM 1002 C CA . GLY A 1 126 ? -23.529 3.570 -11.107 1.00 70.88 126 GLY A CA 1
ATOM 1003 C C . GLY A 1 126 ? -24.756 4.459 -11.358 1.00 70.88 126 GLY A C 1
ATOM 1004 O O . GLY A 1 126 ? -25.400 4.293 -12.388 1.00 70.88 126 GLY A O 1
ATOM 1005 N N . GLY A 1 127 ? -25.083 5.394 -10.458 1.00 63.00 127 GLY A N 1
ATOM 1006 C CA . GLY A 1 127 ? -26.165 6.385 -10.613 1.00 63.00 127 GLY A CA 1
ATOM 1007 C C . GLY A 1 127 ? -27.599 5.836 -10.518 1.00 63.00 127 GLY A C 1
ATOM 1008 O O . GLY A 1 127 ? -28.385 6.323 -9.714 1.00 63.00 127 GLY A O 1
ATOM 1009 N N . SER A 1 128 ? -27.934 4.758 -11.231 1.00 62.59 128 SER A N 1
ATOM 1010 C CA . SER A 1 128 ? -29.330 4.323 -11.417 1.00 62.59 128 SER A CA 1
ATOM 1011 C C . SER A 1 128 ? -30.022 3.701 -10.197 1.00 62.59 128 SER A C 1
ATOM 1013 O O . SER A 1 128 ? -31.228 3.480 -10.236 1.00 62.59 128 SER A O 1
ATOM 1015 N N . PHE A 1 129 ? -29.292 3.383 -9.122 1.00 60.56 129 PHE A N 1
ATOM 1016 C CA . PHE A 1 129 ? -29.878 2.805 -7.901 1.00 60.56 129 PHE A CA 1
ATOM 1017 C C . PHE A 1 129 ? -30.394 3.859 -6.908 1.00 60.56 129 PHE A C 1
ATOM 1019 O O . PHE A 1 129 ? -31.149 3.507 -6.004 1.00 60.56 129 PHE A O 1
ATOM 1026 N N . TRP A 1 130 ? -29.994 5.125 -7.069 1.00 55.59 130 TRP A N 1
ATOM 1027 C CA . TRP A 1 130 ? -30.449 6.258 -6.250 1.00 55.59 130 TRP A CA 1
ATOM 1028 C C . TRP A 1 130 ? -31.271 7.287 -7.038 1.00 55.59 130 TRP A C 1
ATOM 1030 O O . TRP A 1 130 ? -31.798 8.220 -6.435 1.00 55.59 130 TRP A O 1
ATOM 1040 N N . ASP A 1 131 ? -31.417 7.098 -8.351 1.00 60.91 131 ASP A N 1
ATOM 1041 C CA . ASP A 1 131 ? -32.378 7.828 -9.177 1.00 60.91 131 ASP A CA 1
ATOM 1042 C C . ASP A 1 131 ? -33.788 7.267 -8.905 1.00 60.91 131 ASP A C 1
ATOM 1044 O O . ASP A 1 131 ? -34.212 6.287 -9.520 1.00 60.91 131 ASP A O 1
ATOM 1048 N N . TRP A 1 132 ? -34.483 7.845 -7.919 1.00 57.88 132 TRP A N 1
ATOM 1049 C CA . TRP A 1 132 ? -35.931 7.681 -7.742 1.00 57.88 132 TRP A CA 1
ATOM 1050 C C . TRP A 1 132 ? -36.696 8.661 -8.633 1.00 57.88 132 TRP A C 1
ATOM 1052 O O . TRP A 1 132 ? -36.277 9.841 -8.694 1.00 57.88 132 TRP A O 1
#

Sequence (132 aa):
DVGSKYRGAQGLDPEFIKKLEKQFGFDKPPLERFGMMLWNYIRFDFGDSYFRDISVLNLILEKMPVSISIGLWITLLSYLISIPLGIRKAVQDGSTFDVWTSGVVIVGYAIPGFLFGILLMVLFAGGSFWDW

pLDDT: mean 84.65, std 13.52, range [37.69, 97.88]

Radius of gyration: 26.76 Å; chains: 1; bounding box: 59×27×84 Å